Protein 9CC5 (pdb70)

Structure (mmCIF, N/CA/C/O backbone):
data_9CC5
#
_entry.id   9CC5
#
_cell.length_a   33.336
_cell.length_b   34.519
_cell.length_c   127.684
_cell.angle_alpha   90.000
_cell.angle_beta   90.000
_cell.angle_gamma   90.000
#
_symmetry.space_group_name_H-M   'P 21 21 21'
#
loop_
_entity.id
_entity.type
_entity.pdbx_description
1 polymer 'Amylin-NHO-22 Binder'
2 polymer 'Islet amyloid polypeptide'
3 water water
#
loop_
_atom_site.group_PDB
_atom_site.id
_atom_site.type_symbol
_atom_site.label_atom_id
_atom_site.label_alt_id
_atom_site.label_comp_id
_atom_site.label_asym_id
_atom_site.label_entity_id
_atom_site.label_seq_id
_atom_site.pdbx_PDB_ins_code
_atom_site.Cartn_x
_atom_site.Cartn_y
_atom_site.Cartn_z
_atom_site.occupancy
_atom_site.B_iso_or_equiv
_atom_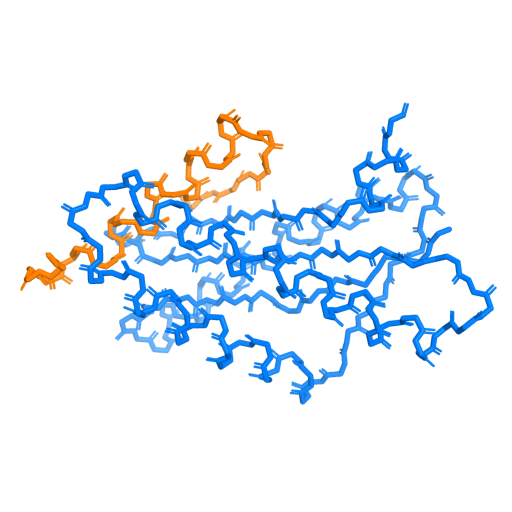site.auth_seq_id
_atom_site.auth_comp_id
_atom_site.auth_asym_id
_atom_site.auth_atom_id
_atom_site.pdbx_PDB_model_num
ATOM 1 N N . LEU A 1 2 ? 14.45856 9.97682 35.89256 1.000 41.34948 2 LEU A N 1
ATOM 2 C CA . LEU A 1 2 ? 14.40854 9.22254 34.64667 1.000 34.96516 2 LEU A CA 1
ATOM 3 C C . LEU A 1 2 ? 14.78076 10.09892 33.46973 1.000 34.01626 2 LEU A C 1
ATOM 4 O O . LEU A 1 2 ? 14.21731 11.17786 33.27963 1.000 41.36852 2 LEU A O 1
ATOM 9 N N . ILE A 1 3 ? 15.73033 9.62999 32.67259 1.000 32.18337 3 ILE A N 1
ATOM 10 C CA . ILE A 1 3 ? 16.09852 10.29622 31.42838 1.000 34.59522 3 ILE A CA 1
ATOM 11 C C . ILE A 1 3 ? 15.27969 9.68145 30.29682 1.000 33.61292 3 ILE A C 1
ATOM 12 O O . ILE A 1 3 ? 15.29419 8.46225 30.09835 1.000 26.95373 3 ILE A O 1
ATOM 17 N N . VAL A 1 4 ? 14.55667 10.51221 29.55446 1.000 20.58761 4 VAL A N 1
ATOM 18 C CA . VAL A 1 4 ? 13.81436 10.04588 28.38518 1.000 24.28257 4 VAL A CA 1
ATOM 19 C C . VAL A 1 4 ? 14.49585 10.58428 27.13970 1.000 26.12797 4 VAL A C 1
ATOM 20 O O . VAL A 1 4 ? 14.58307 11.80621 26.94849 1.000 22.30377 4 VAL A O 1
ATOM 24 N N . ALA A 1 5 ? 14.97245 9.67627 26.29062 1.000 20.13196 5 ALA A N 1
ATOM 25 C CA . ALA A 1 5 ? 15.56169 10.04953 25.00906 1.000 23.76542 5 ALA A CA 1
ATOM 26 C C . ALA A 1 5 ? 14.46754 10.09066 23.94921 1.000 21.34563 5 ALA A C 1
ATOM 27 O O . ALA A 1 5 ? 13.80362 9.07797 23.68936 1.000 19.67447 5 ALA A O 1
ATOM 29 N N . VAL A 1 6 ? 14.27513 11.24840 23.32958 1.000 19.71801 6 VAL A N 1
ATOM 30 C CA . VAL A 1 6 ? 13.26102 11.39447 22.29008 1.000 25.47374 6 VAL A CA 1
ATOM 31 C C . VAL A 1 6 ? 13.95316 11.47142 20.93552 1.000 26.40361 6 VAL A C 1
ATOM 32 O O . VAL A 1 6 ? 14.76842 12.36847 20.67808 1.000 30.21082 6 VAL A O 1
ATOM 36 N N . ALA A 1 7 ? 13.63769 10.50910 20.07823 1.000 20.88998 7 ALA A N 1
ATOM 37 C CA . ALA A 1 7 ? 14.19472 10.45813 18.74378 1.000 22.92481 7 ALA A CA 1
ATOM 38 C C . ALA A 1 7 ? 13.58170 11.54332 17.87453 1.000 21.46746 7 ALA A C 1
ATOM 39 O O . ALA A 1 7 ? 12.45299 11.99090 18.09931 1.000 23.22792 7 ALA A O 1
ATOM 41 N N . SER A 1 8 ? 14.34931 11.98059 16.88718 1.000 21.58169 8 SER A N 1
ATOM 42 C CA . SER A 1 8 ? 13.78453 12.82422 15.85059 1.000 21.64749 8 SER A CA 1
ATOM 43 C C . SER A 1 8 ? 12.68183 12.05434 15.13075 1.000 23.07448 8 SER A C 1
ATOM 44 O O . SER A 1 8 ? 12.76368 10.82529 14.98245 1.000 20.62477 8 SER A O 1
ATOM 47 N N . PRO A 1 9 ? 11.62586 12.74287 14.70559 1.000 20.44005 9 PRO A N 1
ATOM 48 C CA . PRO A 1 9 ? 10.51117 12.04740 14.05154 1.000 24.65126 9 PRO A CA 1
ATOM 49 C C . PRO A 1 9 ? 10.95958 11.34532 12.77785 1.000 24.93648 9 PRO A C 1
ATOM 50 O O . PRO A 1 9 ? 11.83138 11.82447 12.05092 1.000 18.80747 9 PRO A O 1
ATOM 54 N N . VAL A 1 10 ? 10.36764 10.18548 12.52854 1.000 20.40235 10 VAL A N 1
ATOM 55 C CA . VAL A 1 10 ? 10.56943 9.44408 11.29243 1.000 23.56431 10 VAL A CA 1
ATOM 56 C C . VAL A 1 10 ? 9.36088 9.72772 10.40836 1.000 18.94430 10 VAL A C 1
ATOM 57 O O . VAL A 1 10 ? 8.24035 9.30705 10.72045 1.000 20.92863 10 VAL A O 1
ATOM 61 N N . VAL A 1 11 ? 9.57724 10.49309 9.34261 1.000 18.78173 11 VAL A N 1
ATOM 62 C CA . VAL A 1 11 ? 8.53992 10.82403 8.36868 1.000 21.67416 11 VAL A CA 1
ATOM 63 C C . VAL A 1 11 ? 8.63847 9.83944 7.21315 1.000 28.56928 11 VAL A C 1
ATOM 64 O O . VAL A 1 11 ? 9.70603 9.69057 6.60786 1.000 25.28328 11 VAL A O 1
ATOM 68 N N . VAL A 1 12 ? 7.52272 9.18921 6.88585 1.000 20.43096 12 VAL A N 1
ATOM 69 C CA . VAL A 1 12 ? 7.49390 8.09250 5.92020 1.000 24.05003 12 VAL A CA 1
ATOM 70 C C . VAL A 1 12 ? 6.65330 8.49106 4.71237 1.000 37.25724 12 VAL A C 1
ATOM 71 O O . VAL A 1 12 ? 5.53656 9.00227 4.86409 1.000 34.88601 12 VAL A O 1
ATOM 75 N N . ALA A 1 13 ? 7.20470 8.26945 3.51380 1.000 45.73735 13 ALA A N 1
ATOM 76 C CA . ALA A 1 13 ? 6.45174 8.25314 2.25678 1.000 51.28398 13 ALA A CA 1
ATOM 77 C C . ALA A 1 13 ? 6.00092 9.64118 1.80410 1.000 59.79178 13 ALA A C 1
ATOM 78 O O . ALA A 1 13 ? 4.96409 9.77876 1.14831 1.000 56.18700 13 ALA A O 1
ATOM 80 N N . ALA A 1 14 ? 6.77192 10.67700 2.12120 1.000 36.34702 14 ALA A N 1
ATOM 81 C CA . ALA A 1 14 ? 6.44461 12.01342 1.64240 1.000 47.82383 14 ALA A CA 1
ATOM 82 C C . ALA A 1 14 ? 6.67229 12.12041 0.13452 1.000 50.00950 14 ALA A C 1
ATOM 83 O O . ALA A 1 14 ? 7.67474 11.63328 -0.39723 1.000 48.63747 14 ALA A O 1
ATOM 85 N N . HIS A 1 15 ? 5.72716 12.76771 -0.55751 1.000 51.89665 15 HIS A N 1
ATOM 86 C CA . HIS A 1 15 ? 5.78280 12.87210 -2.01215 1.000 52.48726 15 HIS A CA 1
ATOM 87 C C . HIS A 1 15 ? 6.69290 13.98816 -2.49358 1.000 52.57020 15 HIS A C 1
ATOM 88 O O . HIS A 1 15 ? 7.07585 13.99047 -3.66892 1.000 47.24341 15 HIS A O 1
ATOM 95 N N . SER A 1 16 ? 7.03423 14.93695 -1.63034 1.000 43.35442 16 SER A N 1
ATOM 96 C CA . SER A 1 16 ? 7.86300 16.06380 -2.02436 1.000 39.30994 16 SER A CA 1
ATOM 97 C C . SER A 1 16 ? 8.62294 16.55128 -0.80092 1.000 41.96478 16 SER A C 1
ATOM 98 O O . SER A 1 16 ? 8.20386 16.30118 0.33477 1.000 37.09407 16 SER A O 1
ATOM 101 N N . PRO A 1 17 ? 9.74943 17.24167 -1.00129 1.000 40.71185 17 PRO A N 1
ATOM 102 C CA . PRO A 1 17 ? 10.45999 17.81323 0.15418 1.000 35.21369 17 PRO A CA 1
ATOM 103 C C . PRO A 1 17 ? 9.61673 18.79056 0.94572 1.000 35.59758 17 PRO A C 1
ATOM 104 O O . PRO A 1 17 ? 9.80732 18.91967 2.16262 1.000 33.88256 17 PRO A O 1
ATOM 108 N N . GLU A 1 18 ? 8.69458 19.49470 0.28801 1.000 38.46742 18 GLU A N 1
ATOM 109 C CA . GLU A 1 18 ? 7.82537 20.41645 1.01073 1.000 42.74149 18 GLU A CA 1
ATOM 110 C C . GLU A 1 18 ? 6.84900 19.65747 1.89794 1.000 36.72481 18 GLU A C 1
ATOM 111 O O . GLU A 1 18 ? 6.59393 20.06396 3.03821 1.000 34.51624 18 GLU A O 1
ATOM 117 N N . ASP A 1 19 ? 6.30679 18.54365 1.39540 1.000 29.59477 19 ASP A N 1
ATOM 118 C CA . ASP A 1 19 ? 5.44939 17.69489 2.21470 1.000 27.42172 19 ASP A CA 1
ATOM 119 C C . ASP A 1 19 ? 6.21512 17.05636 3.36139 1.000 34.76129 19 ASP A C 1
ATOM 120 O O . ASP A 1 19 ? 5.65373 16.87281 4.44675 1.000 31.20571 19 ASP A O 1
ATOM 125 N N . GLU A 1 20 ? 7.48082 16.69087 3.14097 1.000 27.90275 20 GLU A N 1
ATOM 126 C CA . GLU A 1 20 ? 8.26699 16.11155 4.22250 1.000 31.64989 20 GLU A CA 1
ATOM 127 C C . GLU A 1 20 ? 8.56079 17.14528 5.30191 1.000 31.08005 20 GLU A C 1
ATOM 128 O O . GLU A 1 20 ? 8.49992 16.83393 6.49406 1.000 22.22928 20 GLU A O 1
ATOM 134 N N . GLU A 1 21 ? 8.86900 18.38401 4.91057 1.000 30.56315 21 GLU A N 1
ATOM 135 C CA . GLU A 1 21 ? 9.09581 19.41919 5.91538 1.000 29.20672 21 GLU A CA 1
ATOM 136 C C . GLU A 1 21 ? 7.81864 19.71929 6.68807 1.000 31.99198 21 GLU A C 1
ATOM 137 O O . GLU A 1 21 ? 7.85587 19.91351 7.90811 1.000 27.53342 21 GLU A O 1
ATOM 143 N N . ARG A 1 22 ? 6.68347 19.77301 5.98705 1.000 23.92578 22 ARG A N 1
ATOM 144 C CA . ARG A 1 22 ? 5.39100 19.94513 6.64423 1.000 30.07070 22 ARG A CA 1
ATOM 145 C C . ARG A 1 22 ? 5.11248 18.81311 7.62703 1.000 29.24090 22 ARG A C 1
ATOM 146 O O . ARG A 1 22 ? 4.58691 19.03962 8.72840 1.000 23.73300 22 ARG A O 1
ATOM 154 N N . ALA A 1 23 ? 5.46538 17.58472 7.25170 1.000 19.56611 23 ALA A N 1
ATOM 155 C CA . ALA A 1 23 ? 5.26712 16.46497 8.16130 1.000 21.77145 23 ALA A CA 1
ATOM 156 C C . ALA A 1 23 ? 6.23906 16.53203 9.32745 1.000 24.84074 23 ALA A C 1
ATOM 157 O O . ALA A 1 23 ? 5.87631 16.20701 10.46281 1.000 18.86057 23 ALA A O 1
ATOM 159 N N . GLU A 1 24 ? 7.47850 16.95377 9.06687 1.000 25.32757 24 GLU A N 1
ATOM 160 C CA . GLU A 1 24 ? 8.45387 17.08686 10.14447 1.000 24.92547 24 GLU A CA 1
ATOM 161 C C . GLU A 1 24 ? 8.00462 18.11957 11.17199 1.000 28.52423 24 GLU A C 1
ATOM 162 O O . GLU A 1 24 ? 8.14540 17.90543 12.38271 1.000 23.20962 24 GLU A O 1
ATOM 168 N N . LYS A 1 25 ? 7.45920 19.24880 10.70930 1.000 20.77913 25 LYS A N 1
ATOM 169 C CA . LYS A 1 25 ? 7.01953 20.28315 11.64108 1.000 24.10857 25 LYS A CA 1
ATOM 170 C C . LYS A 1 25 ? 5.84283 19.80485 12.48094 1.000 23.76698 25 LYS A C 1
ATOM 171 O O . LYS A 1 25 ? 5.80823 20.02163 13.69558 1.000 24.96940 25 LYS A O 1
ATOM 177 N N . GLU A 1 26 ? 4.86619 19.15016 11.85474 1.000 24.12336 26 GLU A N 1
ATOM 178 C CA . GLU A 1 26 ? 3.73544 18.65213 12.62460 1.000 26.18901 26 GLU A CA 1
ATOM 179 C C . GLU A 1 26 ? 4.19405 17.61461 13.64211 1.000 22.21447 26 GLU A C 1
ATOM 180 O O . GLU A 1 26 ? 3.74806 17.62485 14.79348 1.000 22.70487 26 GLU A O 1
ATOM 186 N N . ALA A 1 27 ? 5.12270 16.73508 13.24658 1.000 19.87341 27 ALA A N 1
ATOM 187 C CA . ALA A 1 27 ? 5.59823 15.70614 14.16436 1.000 19.05178 27 ALA A CA 1
ATOM 188 C C . ALA A 1 27 ? 6.45595 16.30290 15.27600 1.000 16.93916 27 ALA A C 1
ATOM 189 O O . ALA A 1 27 ? 6.41155 15.83568 16.42158 1.000 20.65711 27 ALA A O 1
ATOM 191 N N . GLU A 1 28 ? 7.23055 17.34175 14.96486 1.000 18.67339 28 GLU A N 1
ATOM 192 C CA . GLU A 1 28 ? 8.03901 17.99195 15.99415 1.000 24.02327 28 GLU A CA 1
ATOM 193 C C . GLU A 1 28 ? 7.16539 18.69872 17.02231 1.000 22.54900 28 GLU A C 1
ATOM 194 O O . GLU A 1 28 ? 7.47161 18.68611 18.22098 1.000 18.98829 28 GLU A O 1
ATOM 200 N N . ARG A 1 29 ? 6.07038 19.31441 16.57148 1.000 18.55867 29 ARG A N 1
ATOM 201 C CA . ARG A 1 29 ? 5.12618 19.93272 17.49723 1.000 21.19910 29 ARG A CA 1
ATOM 202 C C . ARG A 1 29 ? 4.50367 18.90102 18.42824 1.000 20.71552 29 ARG A C 1
ATOM 203 O O . ARG A 1 29 ? 4.34224 19.15289 19.62474 1.000 23.42652 29 ARG A O 1
ATOM 211 N N . LEU A 1 30 ? 4.13879 17.73379 17.89019 1.000 21.97265 30 LEU A N 1
ATOM 212 C CA . LEU A 1 30 ? 3.62066 16.65594 18.72707 1.000 25.18346 30 LEU A CA 1
ATOM 213 C C . LEU A 1 30 ? 4.66064 16.20185 19.74320 1.000 19.69547 30 LEU A C 1
ATOM 214 O O . LEU A 1 30 ? 4.35964 16.04052 20.93187 1.000 21.50542 30 LEU A O 1
ATOM 219 N N . ARG A 1 31 ? 5.89606 15.99016 19.28282 1.000 24.19454 31 ARG A N 1
ATOM 220 C CA . ARG A 1 31 ? 6.96966 15.57326 20.17631 1.000 19.49207 31 ARG A CA 1
ATOM 221 C C . ARG A 1 31 ? 7.25015 16.63212 21.22752 1.000 21.90306 31 ARG A C 1
ATOM 222 O O . ARG A 1 31 ? 7.49488 16.30784 22.39567 1.000 25.54194 31 ARG A O 1
ATOM 230 N N . ARG A 1 32 ? 7.21537 17.90396 20.83141 1.000 21.87761 32 ARG A N 1
ATOM 231 C CA . ARG A 1 32 ? 7.41384 18.98283 21.79155 1.000 24.60693 32 ARG A CA 1
ATOM 232 C C . ARG A 1 32 ? 6.33306 18.96978 22.86909 1.000 29.38667 32 ARG A C 1
ATOM 233 O O . ARG A 1 32 ? 6.63131 19.10327 24.06269 1.000 27.30554 32 ARG A O 1
ATOM 241 N N . ARG A 1 33 ? 5.06607 18.81730 22.47017 1.000 23.22028 33 ARG A N 1
ATOM 242 C CA . ARG A 1 33 ? 3.99303 18.78834 23.46169 1.000 18.94444 33 ARG A CA 1
ATOM 243 C C . ARG A 1 33 ? 4.13967 17.58400 24.38395 1.000 21.60228 33 ARG A C 1
ATOM 244 O O . ARG A 1 33 ? 3.91457 17.68384 25.59437 1.000 26.10151 33 ARG A O 1
ATOM 252 N N . PHE A 1 34 ? 4.51535 16.43110 23.83270 1.000 18.57164 34 PHE A N 1
ATOM 253 C CA . PHE A 1 34 ? 4.69636 15.26829 24.68629 1.000 19.23021 34 PHE A CA 1
ATOM 254 C C . PHE A 1 34 ? 5.86633 15.47226 25.64121 1.000 23.82725 34 PHE A C 1
ATOM 255 O O . PHE A 1 34 ? 5.77899 15.12029 26.82476 1.000 18.30785 34 PHE A O 1
ATOM 263 N N . ALA A 1 35 ? 6.95887 16.06003 25.15319 1.000 23.46674 35 ALA A N 1
ATOM 264 C CA . ALA A 1 35 ? 8.12670 16.26993 26.00436 1.000 25.10703 35 ALA A CA 1
ATOM 265 C C . ALA A 1 35 ? 7.80710 17.22351 27.14642 1.000 23.22280 35 ALA A C 1
ATOM 266 O O . ALA A 1 35 ? 8.21745 17.00043 28.29256 1.000 22.76622 35 ALA A O 1
ATOM 268 N N . GLU A 1 36 ? 7.06510 18.28941 26.85784 1.000 19.42061 36 GLU A N 1
ATOM 269 C CA . GLU A 1 36 ? 6.65983 19.20106 27.92425 1.000 20.77154 36 GLU A CA 1
ATOM 270 C C . GLU A 1 36 ? 5.81651 18.47892 28.96662 1.000 29.63023 36 GLU A C 1
ATOM 271 O O . GLU A 1 36 ? 5.93715 18.73829 30.17170 1.000 24.07035 36 GLU A O 1
ATOM 277 N N . GLU A 1 37 ? 4.97008 17.55002 28.52520 1.000 24.31963 37 GLU A N 1
ATOM 278 C CA . GLU A 1 37 ? 4.18465 16.77917 29.47774 1.000 28.83702 37 GLU A CA 1
ATOM 279 C C . GLU A 1 37 ? 5.07947 15.89607 30.34514 1.000 30.31961 37 GLU A C 1
ATOM 280 O O . GLU A 1 37 ? 4.84660 15.76436 31.55251 1.000 25.95065 37 GLU A O 1
ATOM 286 N N . LEU A 1 38 ? 6.10961 15.28633 29.74841 1.000 24.23767 38 LEU A N 1
ATOM 287 C CA . LEU A 1 38 ? 7.06670 14.49860 30.52454 1.000 25.75345 38 LEU A CA 1
ATOM 288 C C . LEU A 1 38 ? 7.76469 15.35472 31.57684 1.000 27.43787 38 LEU A C 1
ATOM 289 O O . LEU A 1 38 ? 7.92484 14.93961 32.73218 1.000 28.52626 38 LEU A O 1
ATOM 294 N N . ARG A 1 39 ? 8.20495 16.55079 31.18914 1.000 20.31902 39 ARG A N 1
ATOM 295 C CA . ARG A 1 39 ? 8.90052 17.41697 32.13915 1.000 28.28832 39 ARG A CA 1
ATOM 296 C C . ARG A 1 39 ? 7.98890 17.86138 33.28027 1.000 28.05610 39 ARG A C 1
ATOM 297 O O . ARG A 1 39 ? 8.45516 18.03353 34.41645 1.000 25.81077 39 ARG A O 1
ATOM 305 N N . LYS A 1 40 ? 6.68958 18.04241 33.01244 1.000 22.20410 40 LYS A N 1
ATOM 306 C CA . LYS A 1 40 ? 5.74779 18.27889 34.10723 1.000 28.99560 40 LYS A CA 1
ATOM 307 C C . LYS A 1 40 ? 5.74941 17.13719 35.10963 1.000 34.97598 40 LYS A C 1
ATOM 308 O O . LYS A 1 40 ? 5.51068 17.35723 36.30328 1.000 40.98634 40 LYS A O 1
ATOM 314 N N . LYS A 1 41 ? 5.99216 15.91295 34.64615 1.000 30.43001 41 LYS A N 1
ATOM 315 C CA . LYS A 1 41 ? 6.12999 14.77818 35.54566 1.000 37.56178 41 LYS A CA 1
ATOM 316 C C . LYS A 1 41 ? 7.50223 14.72167 36.20071 1.000 38.61718 41 LYS A C 1
ATOM 317 O O . LYS A 1 41 ? 7.74661 13.82072 37.01198 1.000 35.81108 41 LYS A O 1
ATOM 323 N N . GLY A 1 42 ? 8.39845 15.65236 35.86513 1.000 29.65575 42 GLY A N 1
ATOM 324 C CA . GLY A 1 42 ? 9.72489 15.69481 36.44441 1.000 33.32841 42 GLY A CA 1
ATOM 325 C C . GLY A 1 42 ? 10.80212 14.96599 35.66808 1.000 38.53986 42 GLY A C 1
ATOM 326 O O . GLY A 1 42 ? 11.96123 14.97269 36.10183 1.000 29.14110 42 GLY A O 1
ATOM 327 N N . PHE A 1 43 ? 10.46889 14.34855 34.53397 1.000 29.47918 43 PHE A N 1
ATOM 328 C CA . PHE A 1 43 ? 11.44214 13.56409 33.78756 1.000 26.75339 43 PHE A CA 1
ATOM 329 C C . PHE A 1 43 ? 12.35676 14.46491 32.97322 1.000 30.38891 43 PHE A C 1
ATOM 330 O O . PHE A 1 43 ? 11.91543 15.44641 32.36919 1.000 27.14475 43 PHE A O 1
ATOM 338 N N . GLU A 1 44 ? 13.63560 14.11573 32.94321 1.000 29.88749 44 GLU A N 1
ATOM 339 C CA . GLU A 1 44 ? 14.55963 14.78679 32.04783 1.000 26.34141 44 GLU A CA 1
ATOM 340 C C . GLU A 1 44 ? 14.39477 14.24158 30.63698 1.000 33.51833 44 GLU A C 1
ATOM 341 O O . GLU A 1 44 ? 14.24163 13.03287 30.43055 1.000 34.41136 44 GLU A O 1
ATOM 347 N N . VAL A 1 45 ? 14.40500 15.14083 29.66164 1.000 22.82354 45 VAL A N 1
ATOM 348 C CA . VAL A 1 45 ? 14.20488 14.78281 28.26427 1.000 28.56214 45 VAL A CA 1
ATOM 349 C C . VAL A 1 45 ? 15.47778 15.13704 27.50794 1.000 35.62320 45 VAL A C 1
ATOM 350 O O . VAL A 1 45 ? 15.94531 16.28018 27.57338 1.000 36.06042 45 VAL A O 1
ATOM 354 N N . VAL A 1 46 ? 16.04942 14.15520 26.81010 1.000 22.14477 46 VAL A N 1
ATOM 355 C CA . VAL A 1 46 ? 17.27315 14.35262 26.04503 1.000 28.42201 46 VAL A CA 1
ATOM 356 C C . VAL A 1 46 ? 17.03305 13.93066 24.60243 1.000 27.30129 46 VAL A C 1
ATOM 357 O O . VAL A 1 46 ? 16.07985 13.21536 24.28322 1.000 24.15734 46 VAL A O 1
ATOM 361 N N . GLU A 1 47 ? 17.94259 14.35393 23.73282 1.000 28.82070 47 GLU A N 1
ATOM 362 C CA . GLU A 1 47 ? 17.88906 14.03462 22.31361 1.000 36.18646 47 GLU A CA 1
ATOM 363 C C . GLU A 1 47 ? 19.06251 13.14684 21.90936 1.000 32.19297 47 GLU A C 1
ATOM 364 O O . GLU A 1 47 ? 20.08210 13.06704 22.59965 1.000 33.89762 47 GLU A O 1
ATOM 370 N N . LEU A 1 48 ? 18.89973 12.47131 20.77397 1.000 31.22606 48 LEU A N 1
ATOM 371 C CA . LEU A 1 48 ? 19.9541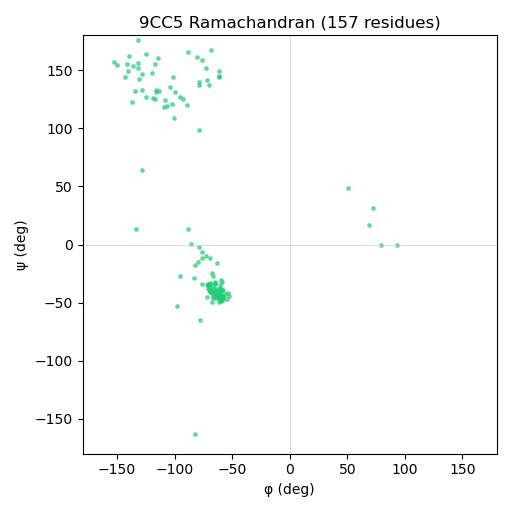4 11.67294 20.16318 1.000 33.28049 48 LEU A CA 1
ATOM 372 C C . LEU A 1 48 ? 20.78959 12.54242 19.22618 1.000 33.87590 48 LEU A C 1
ATOM 373 O O . LEU A 1 48 ? 20.39222 13.64526 18.84965 1.000 34.34552 48 LEU A O 1
ATOM 378 N N . ASP A 1 49 ? 21.95309 12.03330 18.82306 1.000 30.99840 49 ASP A N 1
ATOM 379 C CA . ASP A 1 49 ? 22.69690 12.77368 17.81490 1.000 34.27429 49 ASP A CA 1
ATOM 380 C C . ASP A 1 49 ? 22.13292 12.48218 16.42447 1.000 33.60131 49 ASP A C 1
ATOM 381 O O . ASP A 1 49 ? 21.40813 11.50573 16.21192 1.000 37.34557 49 ASP A O 1
ATOM 386 N N . GLU A 1 50 ? 22.45596 13.37337 15.47924 1.000 32.82394 50 GLU A N 1
ATOM 387 C CA . GLU A 1 50 ? 21.84712 13.33320 14.15130 1.000 41.28781 50 GLU A CA 1
ATOM 388 C C . GLU A 1 50 ? 22.14244 12.02695 13.42181 1.000 42.84203 50 GLU A C 1
ATOM 389 O O . GLU A 1 50 ? 21.29625 11.53846 12.66273 1.000 25.89274 50 GLU A O 1
ATOM 395 N N . GLU A 1 51 ? 23.33203 11.45385 13.62722 1.000 40.51433 51 GLU A N 1
ATOM 396 C CA . GLU A 1 51 ? 23.67609 10.20257 12.95787 1.000 37.12073 51 GLU A CA 1
ATOM 397 C C . GLU A 1 51 ? 22.80728 9.05443 13.45373 1.000 44.77089 51 GLU A C 1
ATOM 398 O O . GLU A 1 51 ? 22.29745 8.26411 12.65068 1.000 38.95257 51 GLU A O 1
ATOM 404 N N . THR A 1 52 ? 22.64219 8.93716 14.77816 1.000 33.92953 52 THR A N 1
ATOM 405 C CA . THR A 1 52 ? 21.76531 7.91128 15.33149 1.000 38.00982 52 THR A CA 1
ATOM 406 C C . THR A 1 52 ? 20.33111 8.11019 14.86169 1.000 39.21457 52 THR A C 1
ATOM 407 O O . THR A 1 52 ? 19.64624 7.14518 14.49909 1.000 29.82776 52 THR A O 1
ATOM 411 N N . ASP A 1 53 ? 19.85904 9.35853 14.86736 1.000 31.28890 53 ASP A N 1
ATOM 412 C CA . ASP A 1 53 ? 18.51678 9.64696 14.37581 1.000 29.64717 53 ASP A CA 1
ATOM 413 C C . ASP A 1 53 ? 18.34802 9.20231 12.92742 1.000 30.45883 53 ASP A C 1
ATOM 414 O O . ASP A 1 53 ? 17.29385 8.67874 12.55081 1.000 25.44769 53 ASP A O 1
ATOM 419 N N . GLU A 1 54 ? 19.37602 9.40284 12.09777 1.000 22.77113 54 GLU A N 1
ATOM 420 C CA . GLU A 1 54 ? 19.23736 9.07162 10.68243 1.000 22.97492 54 GLU A CA 1
ATOM 421 C C . GLU A 1 54 ? 19.33099 7.56820 10.47207 1.000 24.83061 54 GLU A C 1
ATOM 422 O O . GLU A 1 54 ? 18.65894 7.01459 9.59248 1.000 27.64013 54 GLU A O 1
ATOM 428 N N . GLU A 1 55 ? 20.14345 6.88968 11.28392 1.000 22.11983 55 GLU A N 1
AT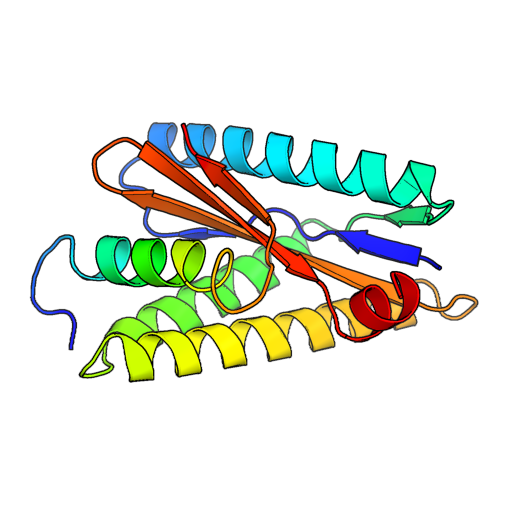OM 429 C CA . GLU A 1 55 ? 20.15543 5.43232 11.25228 1.000 24.72772 55 GLU A CA 1
ATOM 430 C C . GLU A 1 55 ? 18.80941 4.86511 11.68476 1.000 28.48748 55 GLU A C 1
ATOM 431 O O . GLU A 1 55 ? 18.31043 3.90558 11.08576 1.000 25.68261 55 GLU A O 1
ATOM 437 N N . LEU A 1 56 ? 18.20883 5.43457 12.73299 1.000 24.65066 56 LEU A N 1
ATOM 438 C CA . LEU A 1 56 ? 16.86401 5.01404 13.11078 1.000 26.64649 56 LEU A CA 1
ATOM 439 C C . LEU A 1 56 ? 15.88034 5.24863 11.97186 1.000 21.55478 56 LEU A C 1
ATOM 440 O O . LEU A 1 56 ? 15.05613 4.38020 11.66021 1.000 23.91400 56 LEU A O 1
ATOM 445 N N . ARG A 1 57 ? 15.94983 6.42425 11.33856 1.000 21.69129 57 ARG A N 1
ATOM 446 C CA . ARG A 1 57 ? 15.05402 6.71839 10.22070 1.000 27.40693 57 ARG A CA 1
ATOM 447 C C . ARG A 1 57 ? 15.22905 5.71238 9.08715 1.000 27.62962 57 ARG A C 1
ATOM 448 O O . ARG A 1 57 ? 14.24552 5.18516 8.55803 1.000 24.03873 57 ARG A O 1
ATOM 456 N N . ARG A 1 58 ? 16.47909 5.45275 8.68366 1.000 26.07536 58 ARG A N 1
ATOM 457 C CA . ARG A 1 58 ? 16.72668 4.51343 7.59008 1.000 24.43713 58 ARG A CA 1
ATOM 458 C C . ARG A 1 58 ? 16.17440 3.12754 7.91011 1.000 23.93978 58 ARG A C 1
ATOM 459 O O . ARG A 1 58 ? 15.55034 2.48545 7.05414 1.000 27.98023 58 ARG A O 1
ATOM 467 N N . TRP A 1 59 ? 16.38995 2.65423 9.13672 1.000 25.02756 59 TRP A N 1
ATOM 468 C CA . TRP A 1 59 ? 16.00153 1.29324 9.49148 1.000 24.98701 59 TRP A CA 1
ATOM 469 C C . TRP A 1 59 ? 14.48794 1.16269 9.59909 1.000 26.91700 59 TRP A C 1
ATOM 470 O O . TRP A 1 59 ? 13.89556 0.20029 9.08989 1.000 21.60212 59 TRP A O 1
ATOM 481 N N . LEU A 1 60 ? 13.84268 2.12495 10.25987 1.000 22.66351 60 LEU A N 1
ATOM 482 C CA . LEU A 1 60 ? 12.40227 2.03025 10.47647 1.000 22.02192 60 LEU A CA 1
ATOM 483 C C . LEU A 1 60 ? 11.63356 2.25110 9.18001 1.000 25.78549 60 LEU A C 1
ATOM 484 O O . LEU A 1 60 ? 10.59808 1.61137 8.94843 1.000 22.20160 60 LEU A O 1
ATOM 489 N N . THR A 1 61 ? 12.13478 3.13154 8.30695 1.000 18.87215 61 THR A N 1
ATOM 490 C CA . THR A 1 61 ? 11.48926 3.30517 7.00955 1.000 21.86063 61 THR A CA 1
ATOM 491 C C . THR A 1 61 ? 11.60190 2.03733 6.17460 1.000 26.37656 61 THR A C 1
ATOM 492 O O . THR A 1 61 ? 10.63761 1.63029 5.52031 1.000 22.53362 61 THR A O 1
ATOM 496 N N . LYS A 1 62 ? 12.76487 1.38328 6.21142 1.000 23.12567 62 LYS A N 1
ATOM 497 C CA . LYS A 1 62 ? 12.92075 0.10856 5.51583 1.000 28.13862 62 LYS A CA 1
ATOM 498 C C . LYS A 1 62 ? 12.00998 -0.96388 6.10974 1.000 21.02461 62 LYS A C 1
ATOM 499 O O . LYS A 1 62 ? 11.40159 -1.75271 5.37532 1.000 26.49467 62 LYS A O 1
ATOM 505 N N . ALA A 1 63 ? 11.91150 -1.01655 7.44095 1.000 27.95043 63 ALA A N 1
ATOM 506 C CA . ALA A 1 63 ? 11.03876 -1.99567 8.07744 1.000 25.71626 63 ALA A CA 1
ATOM 507 C C . ALA A 1 63 ? 9.58445 -1.76654 7.68818 1.000 24.38470 63 ALA A C 1
ATOM 508 O O . ALA A 1 63 ? 8.84136 -2.71960 7.43134 1.000 24.48056 63 ALA A O 1
ATOM 510 N N . ILE A 1 64 ? 9.16463 -0.50457 7.62641 1.000 23.24599 64 ILE A N 1
ATOM 511 C CA . ILE A 1 64 ? 7.78638 -0.20327 7.25746 1.000 26.33683 64 ILE A CA 1
ATOM 512 C C . ILE A 1 64 ? 7.53968 -0.53424 5.79392 1.000 22.99546 64 ILE A C 1
ATOM 513 O O . ILE A 1 64 ? 6.48878 -1.08456 5.43709 1.000 24.40860 64 ILE A O 1
ATOM 518 N N . ARG A 1 65 ? 8.50479 -0.21797 4.92332 1.000 22.44996 65 ARG A N 1
ATOM 519 C CA . ARG A 1 65 ? 8.38074 -0.58384 3.51646 1.000 27.49379 65 ARG A CA 1
ATOM 520 C C . ARG A 1 65 ? 8.22059 -2.08796 3.36448 1.000 29.72222 65 ARG A C 1
ATOM 521 O O . ARG A 1 65 ? 7.35853 -2.55792 2.60957 1.000 28.00986 65 ARG A O 1
ATOM 529 N N . GLU A 1 66 ? 9.04332 -2.86230 4.08503 1.000 22.89261 66 GLU A N 1
ATOM 530 C CA . GLU A 1 66 ? 8.92810 -4.31907 4.03737 1.000 27.78749 66 GLU A CA 1
ATOM 531 C C . GLU A 1 66 ? 7.55203 -4.77881 4.49484 1.000 29.15483 66 GLU A C 1
ATOM 532 O O . GLU A 1 66 ? 6.99107 -5.73224 3.94033 1.000 30.03691 66 GLU A O 1
ATOM 538 N N . ALA A 1 67 ? 6.99280 -4.11164 5.50878 1.000 26.19931 67 ALA A N 1
ATOM 539 C CA . ALA A 1 67 ? 5.72076 -4.54020 6.07835 1.000 29.45289 67 ALA A CA 1
ATOM 540 C C . ALA A 1 67 ? 4.56420 -4.35964 5.10189 1.000 24.41881 67 ALA A C 1
ATOM 541 O O . ALA A 1 67 ? 3.54940 -5.05829 5.21032 1.000 24.49098 67 ALA A O 1
ATOM 543 N N . THR A 1 68 ? 4.69117 -3.44004 4.14157 1.000 28.91587 68 THR A N 1
ATOM 544 C CA . THR A 1 68 ? 3.61447 -3.24082 3.17816 1.000 30.85465 68 THR A CA 1
ATOM 545 C C . THR A 1 68 ? 3.35961 -4.47895 2.32839 1.000 34.71095 68 THR A C 1
ATOM 546 O O . THR A 1 68 ? 2.30852 -4.56884 1.68531 1.000 36.37234 68 THR A O 1
ATOM 550 N N . GLN A 1 69 ? 4.29585 -5.42966 2.30712 1.000 30.47188 69 GLN A N 1
ATOM 551 C CA . GLN A 1 69 ? 4.08263 -6.69910 1.62398 1.000 42.96768 69 GLN A CA 1
ATOM 552 C C . GLN A 1 69 ? 3.11750 -7.62024 2.36235 1.000 35.77712 69 GLN A C 1
ATOM 553 O O . GLN A 1 69 ? 2.71370 -8.63664 1.79185 1.000 46.01467 69 GLN A O 1
ATOM 559 N N . ALA A 1 70 ? 2.73474 -7.29583 3.59893 1.000 33.16355 70 ALA A N 1
ATOM 560 C CA . ALA A 1 70 ? 1.78445 -8.12365 4.33081 1.000 31.05862 70 ALA A CA 1
ATOM 561 C C . ALA A 1 70 ? 0.44181 -8.17559 3.59754 1.000 37.21858 70 ALA A C 1
ATOM 562 O O . ALA A 1 70 ? 0.05725 -7.22009 2.91670 1.000 32.75438 70 ALA A O 1
ATOM 564 N N . PRO A 1 71 ? -0.29562 -9.28460 3.71342 1.000 35.06668 71 PRO A N 1
ATOM 565 C CA . PRO A 1 71 ? -1.55477 -9.41579 2.96818 1.000 36.91713 71 PRO A CA 1
ATOM 566 C C . PRO A 1 71 ? -2.73651 -8.69587 3.59175 1.000 30.19022 71 PRO A C 1
ATOM 567 O O . PRO A 1 71 ? -3.75945 -8.53747 2.90996 1.000 28.65237 71 PRO A O 1
ATOM 571 N N . THR A 1 72 ? -2.64609 -8.27627 4.85561 1.000 28.50317 72 THR A N 1
ATOM 572 C CA . THR A 1 72 ? -3.76496 -7.66710 5.56725 1.000 34.63906 72 THR A CA 1
ATOM 573 C C . THR A 1 72 ? -3.26564 -6.50373 6.41013 1.000 31.23262 72 THR A C 1
ATOM 574 O O . THR A 1 72 ? -2.07316 -6.39535 6.71308 1.000 27.48549 72 THR A O 1
ATOM 578 N N . GLN A 1 73 ? -4.21214 -5.64281 6.80661 1.000 25.73251 73 GLN A N 1
ATOM 579 C CA . GLN A 1 73 ? -3.90222 -4.57809 7.75625 1.000 30.47339 73 GLN A CA 1
ATOM 580 C C . GLN A 1 73 ? -3.38810 -5.14879 9.06731 1.000 31.23214 73 GLN A C 1
ATOM 581 O O . GLN A 1 73 ? -2.47798 -4.58242 9.68217 1.000 22.65688 73 GLN A O 1
ATOM 587 N N . GLU A 1 74 ? -3.96967 -6.26588 9.51687 1.000 24.59529 74 GLU A N 1
ATOM 588 C CA . GLU A 1 74 ?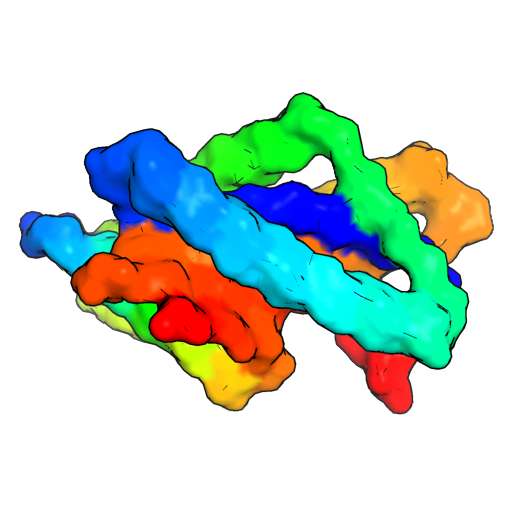 -3.60571 -6.81867 10.81825 1.000 32.65761 74 GLU A CA 1
ATOM 589 C C . GLU A 1 74 ? -2.15139 -7.26955 10.83579 1.000 27.41866 74 GLU A C 1
ATOM 590 O O . GLU A 1 74 ? -1.42485 -7.02237 11.80787 1.000 24.36183 74 GLU A O 1
ATOM 596 N N . GLU A 1 75 ? -1.71677 -7.95999 9.77768 1.000 21.41452 75 GLU A N 1
ATOM 597 C CA . GLU A 1 75 ? -0.32511 -8.38821 9.68443 1.000 24.58989 75 GLU A CA 1
ATOM 598 C C . GLU A 1 75 ? 0.60539 -7.20130 9.46878 1.000 26.62992 75 GLU A C 1
ATOM 599 O O . GLU A 1 75 ? 1.73466 -7.19327 9.97205 1.000 21.70931 75 GLU A O 1
ATOM 605 N N . PHE A 1 76 ? 0.14906 -6.18543 8.74305 1.000 24.71044 76 PHE A N 1
ATOM 606 C CA . PHE A 1 76 ? 0.93941 -4.96501 8.63999 1.000 23.49698 76 PHE A CA 1
ATOM 607 C C . PHE A 1 76 ? 1.12878 -4.33614 10.01276 1.000 24.25308 76 PHE A C 1
ATOM 608 O O . PHE A 1 76 ? 2.25277 -3.99327 10.40333 1.000 20.42136 76 PHE A O 1
ATOM 616 N N . ASN A 1 77 ? 0.03024 -4.18697 10.76293 1.000 20.62717 77 ASN A N 1
ATOM 617 C CA . ASN A 1 77 ? 0.10130 -3.59744 12.09384 1.000 30.40812 77 ASN A CA 1
ATOM 618 C C . ASN A 1 77 ? 1.10601 -4.33911 12.95745 1.000 28.41898 77 ASN A C 1
ATOM 619 O O . ASN A 1 77 ? 1.95583 -3.72189 13.60553 1.000 23.17877 77 ASN A O 1
ATOM 624 N N . GLN A 1 78 ? 1.04012 -5.67571 12.95343 1.000 26.02329 78 GLN A N 1
ATOM 625 C CA . GLN A 1 78 ? 1.92776 -6.45075 13.81661 1.000 26.06504 78 GLN A CA 1
ATOM 626 C C . GLN A 1 78 ? 3.38751 -6.28625 13.41254 1.000 19.99486 78 GLN A C 1
ATOM 627 O O . GLN A 1 78 ? 4.26388 -6.17386 14.27557 1.000 28.43554 78 GLN A O 1
ATOM 633 N N . ALA A 1 79 ? 3.67351 -6.28780 12.10572 1.000 23.00437 79 ALA A N 1
ATOM 634 C CA . ALA A 1 79 ? 5.04232 -6.06991 11.63528 1.000 22.36851 79 ALA A CA 1
ATOM 635 C C . ALA A 1 79 ? 5.57778 -4.70626 12.07221 1.000 24.13435 79 ALA A C 1
ATOM 636 O O . ALA A 1 79 ? 6.69091 -4.60151 12.60770 1.000 19.59976 79 ALA A O 1
ATOM 638 N N . VAL A 1 80 ? 4.79562 -3.64589 11.87099 1.000 19.06266 80 VAL A N 1
ATOM 639 C CA . VAL A 1 80 ? 5.29282 -2.31544 12.21926 1.000 22.24590 80 VAL A CA 1
ATOM 640 C C . VAL A 1 80 ? 5.40415 -2.15653 13.73347 1.000 21.65235 80 VAL A C 1
ATOM 641 O O . VAL A 1 80 ? 6.36046 -1.55328 14.23803 1.000 23.63398 80 VAL A O 1
ATOM 645 N N . ALA A 1 81 ? 4.43520 -2.68693 14.48506 1.000 20.31872 81 ALA A N 1
ATOM 646 C CA . ALA A 1 81 ? 4.52591 -2.62806 15.94279 1.000 25.37635 81 ALA A CA 1
ATOM 647 C C . ALA A 1 81 ? 5.80319 -3.29584 16.43799 1.000 25.53070 81 ALA A C 1
ATOM 648 O O . ALA A 1 81 ? 6.51038 -2.74691 17.29204 1.000 22.85160 81 ALA A O 1
ATOM 650 N N . GLU A 1 82 ? 6.12933 -4.47103 15.88961 1.000 25.29105 82 GLU A N 1
ATOM 651 C CA . GLU A 1 82 ? 7.37508 -5.13952 16.25165 1.000 26.64376 82 GLU A CA 1
ATOM 652 C C . GLU A 1 82 ? 8.58875 -4.29471 15.88546 1.000 22.83143 82 GLU A C 1
ATOM 653 O O . GLU A 1 82 ? 9.52993 -4.17850 16.67598 1.000 26.43500 82 GLU A O 1
ATOM 659 N N . ALA A 1 83 ? 8.58418 -3.68206 14.70142 1.000 22.97503 83 ALA A N 1
ATOM 660 C CA . ALA A 1 83 ? 9.71038 -2.83750 14.31432 1.000 23.33087 83 ALA A CA 1
ATOM 661 C C . ALA A 1 83 ? 9.85700 -1.65122 15.26000 1.000 22.12174 83 ALA A C 1
ATOM 662 O O . ALA A 1 83 ? 10.97319 -1.30377 15.66925 1.000 22.87159 83 ALA A O 1
ATOM 664 N N . ILE A 1 84 ? 8.73864 -1.02908 15.62941 1.000 19.89761 84 ILE A N 1
ATOM 665 C CA . ILE A 1 84 ? 8.78461 0.08863 16.56887 1.000 22.33362 84 ILE A CA 1
ATOM 666 C C . ILE A 1 84 ? 9.30534 -0.37458 17.92080 1.000 19.24656 84 ILE A C 1
ATOM 667 O O . ILE A 1 84 ? 10.11219 0.31265 18.55877 1.000 17.68225 84 ILE A O 1
ATOM 672 N N . GLU A 1 85 ? 8.87785 -1.55583 18.37149 1.000 22.01322 85 GLU A N 1
ATOM 673 C CA . GLU A 1 85 ? 9.33042 -2.04210 19.66964 1.000 24.25817 85 GLU A CA 1
ATOM 674 C C . GLU A 1 85 ?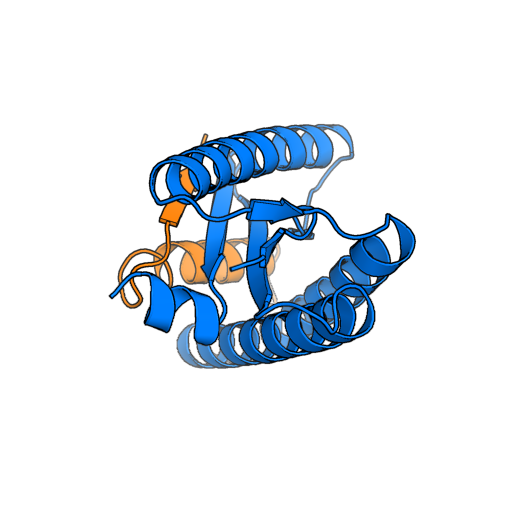 10.83364 -2.29350 19.66795 1.000 29.27795 85 GLU A C 1
ATOM 675 O O . GLU A 1 85 ? 11.52633 -1.98525 20.64796 1.000 25.08360 85 GLU A O 1
ATOM 681 N N . LYS A 1 86 ? 11.36024 -2.84350 18.57287 1.000 25.09482 86 LYS A N 1
ATOM 682 C CA . LYS A 1 86 ? 12.79682 -3.09095 18.50163 1.000 20.62572 86 LYS A CA 1
ATOM 683 C C . LYS A 1 86 ? 13.57234 -1.78573 18.37578 1.000 27.58233 86 LYS A C 1
ATOM 684 O O . LYS A 1 86 ? 14.69225 -1.66702 18.88718 1.000 29.05142 86 LYS A O 1
ATOM 690 N N . ALA A 1 87 ? 13.00152 -0.79920 17.68399 1.000 20.54375 87 ALA A N 1
ATOM 691 C CA . ALA A 1 87 ? 13.66179 0.49690 17.58227 1.000 20.34417 87 ALA A CA 1
ATOM 692 C C . ALA A 1 87 ? 13.66781 1.21744 18.92293 1.000 23.98637 87 ALA A C 1
ATOM 693 O O . ALA A 1 87 ? 14.65658 1.86977 19.28305 1.000 25.45907 87 ALA A O 1
ATOM 695 N N . LEU A 1 88 ? 12.56449 1.12468 19.66850 1.000 22.20547 88 LEU A N 1
ATOM 696 C CA . LEU A 1 88 ? 12.51917 1.70957 21.00222 1.000 18.06650 88 LEU A CA 1
ATOM 697 C C . LEU A 1 88 ? 13.53210 1.04723 21.92223 1.000 27.04202 88 LEU A C 1
ATOM 698 O O . LEU A 1 88 ? 14.21929 1.72844 22.68928 1.000 21.40796 88 LEU A O 1
ATOM 703 N N . GLU A 1 89 ? 13.64098 -0.28370 21.86072 1.000 20.53199 89 GLU A N 1
ATOM 704 C CA . GLU A 1 89 ? 14.60580 -0.97183 22.71636 1.000 23.16462 89 GLU A CA 1
ATOM 705 C C . GLU A 1 89 ? 16.03684 -0.55946 22.38683 1.000 25.90044 89 GLU A C 1
ATOM 706 O O . GLU A 1 89 ? 16.86995 -0.40516 23.29078 1.000 23.70312 89 GLU A O 1
ATOM 712 N N . ARG A 1 90 ? 16.34212 -0.37535 21.09991 1.000 22.11492 90 ARG A N 1
ATOM 713 C CA . ARG A 1 90 ? 17.69318 0.01325 20.69787 1.000 27.75212 90 ARG A CA 1
ATOM 714 C C . ARG A 1 90 ? 18.01046 1.44598 21.12306 1.000 26.28985 90 ARG A C 1
ATOM 715 O O . ARG A 1 90 ? 19.14148 1.74361 21.52696 1.000 25.66569 90 ARG A O 1
ATOM 723 N N . ILE A 1 91 ? 17.02598 2.34808 21.04477 1.000 24.36128 91 ILE A N 1
ATOM 724 C CA . ILE A 1 91 ? 17.24684 3.71665 21.50762 1.000 22.46057 91 ILE A CA 1
ATOM 725 C C . ILE A 1 91 ? 17.52881 3.73543 23.00218 1.000 22.04779 91 ILE A C 1
ATOM 726 O O . ILE A 1 91 ? 18.42230 4.45813 23.46387 1.000 22.25068 91 ILE A O 1
ATOM 731 N N . GLU A 1 92 ? 16.78754 2.93339 23.78204 1.000 22.08961 92 GLU A N 1
ATOM 732 C CA . GLU A 1 92 ? 17.07052 2.82457 25.21361 1.000 24.93317 92 GLU A CA 1
ATOM 733 C C . GLU A 1 92 ? 18.50059 2.36625 25.45837 1.000 28.72750 92 GLU A C 1
ATOM 734 O O . GLU A 1 92 ? 19.21227 2.93339 26.29443 1.000 23.80483 92 GLU A O 1
ATOM 740 N N . GLU A 1 93 ? 18.93144 1.31828 24.75139 1.000 28.73564 93 GLU A N 1
ATOM 741 C CA . GLU A 1 93 ? 20.28779 0.80838 24.93599 1.000 28.13863 93 GLU A CA 1
ATOM 742 C C . GLU A 1 93 ? 21.32122 1.88214 24.62263 1.000 26.30699 93 GLU A C 1
ATOM 743 O O . GLU A 1 93 ? 22.26857 2.09297 25.38930 1.000 27.99042 93 GLU A O 1
ATOM 749 N N . ILE A 1 94 ? 21.15206 2.57267 23.49158 1.000 23.04228 94 ILE A N 1
ATOM 750 C CA . ILE A 1 94 ? 22.07739 3.63769 23.11612 1.000 24.03574 94 ILE A CA 1
ATOM 751 C C . ILE A 1 94 ? 22.08822 4.72767 24.17787 1.000 24.89146 94 ILE A C 1
ATOM 752 O O . ILE A 1 94 ? 23.14971 5.20133 24.60134 1.000 23.47799 94 ILE A O 1
ATOM 757 N N . ALA A 1 95 ? 20.90459 5.14660 24.62395 1.000 21.50464 95 ALA A N 1
ATOM 758 C CA . ALA A 1 95 ? 20.85662 6.22174 25.60358 1.000 23.47039 95 ALA A CA 1
ATOM 759 C C . ALA A 1 95 ? 21.39672 5.76901 26.95587 1.000 25.39521 95 ALA A C 1
ATOM 760 O O . ALA A 1 95 ? 22.01094 6.57183 27.66978 1.000 22.27652 95 ALA A O 1
ATOM 762 N N . ARG A 1 96 ? 21.20153 4.48977 27.31577 1.000 21.47559 96 ARG A N 1
ATOM 763 C CA . ARG A 1 96 ? 21.78894 3.96470 28.54963 1.000 25.16378 96 ARG A CA 1
ATOM 764 C C . ARG A 1 96 ? 23.30891 4.03518 28.52080 1.000 27.02842 96 ARG A C 1
ATOM 765 O O . ARG A 1 96 ? 23.93879 4.36812 29.53088 1.000 28.77689 96 ARG A O 1
ATOM 773 N N . ARG A 1 97 ? 23.92019 3.69474 27.38316 1.000 27.01500 97 ARG A N 1
ATOM 774 C CA . ARG A 1 97 ? 25.37334 3.78269 27.27060 1.000 25.10899 97 ARG A CA 1
ATOM 775 C C . ARG A 1 97 ? 25.85177 5.22385 27.33595 1.000 30.18403 97 ARG A C 1
ATOM 776 O O . ARG A 1 97 ? 26.98757 5.47990 27.74583 1.000 37.72055 97 ARG A O 1
ATOM 784 N N . ARG A 1 98 ? 25.00485 6.17298 26.94087 1.000 30.30554 98 ARG A N 1
ATOM 785 C CA . ARG A 1 98 ? 25.38730 7.57894 27.01553 1.000 33.26460 98 ARG A CA 1
ATOM 786 C C . ARG A 1 98 ? 25.15971 8.15870 28.40947 1.000 32.49239 98 ARG A C 1
ATOM 787 O O . ARG A 1 98 ? 25.87648 9.08009 28.81703 1.000 33.11248 98 ARG A O 1
ATOM 795 N N . HIS A 1 99 ? 24.18712 7.63507 29.15665 1.000 29.12691 99 HIS A N 1
ATOM 796 C CA . HIS A 1 99 ? 23.87107 8.12098 30.50268 1.000 32.72738 99 HIS A CA 1
ATOM 797 C C . HIS A 1 99 ? 23.83654 6.95471 31.48748 1.000 32.67865 99 HIS A C 1
ATOM 798 O O . HIS A 1 99 ? 22.79695 6.66262 32.08672 1.000 24.96200 99 HIS A O 1
ATOM 805 N N . PRO A 1 100 ? 24.97333 6.28022 31.70548 1.000 28.11148 100 PRO A N 1
ATOM 806 C CA . PRO A 1 100 ? 24.95095 5.03203 32.49486 1.000 27.32090 100 PRO A CA 1
ATOM 807 C C . PRO A 1 100 ? 24.64351 5.23851 33.96845 1.000 33.98509 100 PRO A C 1
ATOM 808 O O . PRO A 1 100 ? 24.38256 4.25378 34.67712 1.000 27.58571 100 PRO A O 1
ATOM 812 N N . ASP A 1 101 ? 24.66007 6.47739 34.44859 1.000 34.90699 101 ASP A N 1
ATOM 813 C CA . ASP A 1 101 ? 24.33502 6.78354 35.83120 1.000 33.32968 101 ASP A CA 1
ATOM 814 C C . ASP A 1 101 ? 22.84137 6.96816 36.07524 1.000 28.17215 101 ASP A C 1
ATOM 815 O O . ASP A 1 101 ? 22.44854 7.22168 37.21793 1.000 36.52152 101 ASP A O 1
ATOM 820 N N . ARG A 1 102 ? 21.99639 6.83032 35.04934 1.000 24.10253 102 ARG A N 1
ATOM 821 C CA . ARG A 1 102 ? 20.56930 7.09427 35.17546 1.000 29.19286 102 ARG A CA 1
ATOM 822 C C . ARG A 1 102 ? 19.75001 5.95432 34.57989 1.000 33.62337 102 ARG A C 1
ATOM 823 O O . ARG A 1 102 ? 20.21394 5.20542 33.71549 1.000 30.66330 102 ARG A O 1
ATOM 831 N N . GLU A 1 103 ? 18.51420 5.83551 35.06043 1.000 35.15351 103 GLU A N 1
ATOM 832 C CA . GLU A 1 103 ? 17.50684 5.04845 34.36347 1.000 37.59009 103 GLU A CA 1
ATOM 833 C C . GLU A 1 103 ? 17.08566 5.79511 33.10347 1.000 32.44184 103 GLU A C 1
ATOM 834 O O . GLU A 1 103 ? 16.97451 7.01993 33.10704 1.000 26.63888 103 GLU A O 1
ATOM 840 N N . VAL A 1 104 ? 16.86001 5.06418 32.01878 1.000 24.35691 104 VAL A N 1
ATOM 841 C CA . VAL A 1 104 ? 16.61324 5.67879 30.71887 1.000 22.99226 104 VAL A CA 1
ATOM 842 C C . VAL A 1 104 ? 15.37617 5.05529 30.08605 1.000 29.37417 104 VAL A C 1
ATOM 843 O O . VAL A 1 104 ? 15.13403 3.85155 30.22897 1.000 28.10501 104 VAL A O 1
ATOM 847 N N . ALA A 1 105 ? 14.58436 5.88020 29.40133 1.000 23.37280 105 ALA A N 1
ATOM 848 C CA . ALA A 1 105 ? 13.47292 5.42953 28.57380 1.000 25.83510 105 ALA A CA 1
ATOM 849 C C . ALA A 1 105 ? 13.57392 6.11881 27.21741 1.000 25.33114 105 ALA A C 1
ATOM 850 O O . ALA A 1 105 ? 14.44941 6.96259 26.99459 1.000 25.92001 105 ALA A O 1
ATOM 852 N N . ALA A 1 106 ? 12.67428 5.76392 26.29848 1.000 21.56987 106 ALA A N 1
ATOM 853 C CA . ALA A 1 106 ? 12.74969 6.30784 24.94747 1.000 27.55376 106 ALA A CA 1
ATOM 854 C C . ALA A 1 106 ? 11.36097 6.59811 24.39973 1.000 23.21997 106 ALA A C 1
ATOM 855 O O . ALA A 1 106 ? 10.35953 6.00285 24.80635 1.000 22.60017 106 ALA A O 1
ATOM 857 N N . VAL A 1 107 ? 11.32760 7.53351 23.45400 1.000 18.09750 107 VAL A N 1
ATOM 858 C CA . VAL A 1 107 ? 10.11416 7.92826 22.74849 1.000 24.35169 107 VAL A CA 1
ATOM 859 C C . VAL A 1 107 ? 10.43340 8.00099 21.26570 1.000 25.37415 107 VAL A C 1
ATOM 860 O O . VAL A 1 107 ? 11.42281 8.62809 20.87528 1.000 20.13984 107 VAL A O 1
ATOM 864 N N . LEU A 1 108 ? 9.57057 7.39845 20.44544 1.000 20.60642 108 LEU A N 1
ATOM 865 C CA . LEU A 1 108 ? 9.67605 7.38491 18.99494 1.000 21.35937 108 LEU A CA 1
ATOM 866 C C . LEU A 1 108 ? 8.47404 8.12326 18.41828 1.000 17.31241 108 LEU A C 1
ATOM 867 O O . LEU A 1 108 ? 7.34068 7.88161 18.85005 1.000 23.62423 108 LEU A O 1
ATOM 872 N N . THR A 1 109 ? 8.70926 9.01748 17.46087 1.000 16.41726 109 THR A N 1
ATOM 873 C CA . THR A 1 109 ? 7.63044 9.68476 16.73066 1.000 15.91856 109 THR A CA 1
ATOM 874 C C . THR A 1 109 ? 7.63324 9.25326 15.27107 1.000 24.67410 109 THR A C 1
ATOM 875 O O . THR A 1 109 ? 8.68015 9.24825 14.61077 1.000 21.82633 109 THR A O 1
ATOM 879 N N . VAL A 1 110 ? 6.45929 8.89661 14.76729 1.000 18.58238 110 VAL A N 1
ATOM 880 C CA . VAL A 1 110 ? 6.30932 8.40485 13.40764 1.000 19.80929 110 VAL A CA 1
ATOM 881 C C . VAL A 1 110 ? 5.22044 9.23224 12.75372 1.000 20.42203 110 VAL A C 1
ATOM 882 O O . VAL A 1 110 ? 4.17605 9.47563 13.36626 1.000 19.66394 110 VAL A O 1
ATOM 886 N N . ALA A 1 111 ? 5.47989 9.69767 11.53843 1.000 16.79876 111 ALA A N 1
ATOM 887 C CA . ALA A 1 111 ? 4.53686 10.52786 10.80764 1.000 19.83288 111 ALA A CA 1
ATOM 888 C C . ALA A 1 111 ? 4.37148 9.99632 9.39547 1.000 20.98481 111 ALA A C 1
ATOM 889 O O . ALA A 1 111 ? 5.28671 9.39325 8.82681 1.000 22.16278 111 ALA A O 1
ATOM 891 N N . VAL A 1 112 ? 3.19326 10.23867 8.82509 1.000 26.35722 112 VAL A N 1
ATOM 892 C CA . VAL A 1 112 ? 2.93139 9.91266 7.43053 1.000 22.69744 112 VAL A CA 1
ATOM 893 C C . VAL A 1 112 ? 2.10507 11.03611 6.82431 1.000 25.11303 112 VAL A C 1
ATOM 894 O O . VAL A 1 112 ? 1.31369 11.69035 7.50784 1.000 23.07219 112 VAL A O 1
ATOM 898 N N . VAL A 1 113 ? 2.29568 11.25906 5.53081 1.000 22.30135 113 VAL A N 1
ATOM 899 C CA . VAL A 1 113 ? 1.42953 12.13900 4.75944 1.000 27.13940 113 VAL A CA 1
ATOM 900 C C . VAL A 1 113 ? 0.49243 11.25630 3.95118 1.000 28.41191 113 VAL A C 1
ATOM 901 O O . VAL A 1 113 ? 0.94243 10.40356 3.17868 1.000 25.39089 113 VAL A O 1
ATOM 905 N N . HIS A 1 114 ? -0.80937 11.42314 4.15634 1.000 28.92031 114 HIS A N 1
ATOM 906 C CA . HIS A 1 114 ? -1.79637 10.63458 3.42999 1.000 31.35504 114 HIS A CA 1
ATOM 907 C C . HIS A 1 114 ? -2.91710 11.55545 2.98362 1.000 33.35915 114 HIS A C 1
ATOM 908 O O . HIS A 1 114 ? -3.53889 12.22056 3.81866 1.000 32.28085 114 HIS A O 1
ATOM 915 N N . ASP A 1 115 ? -3.15823 11.59040 1.67068 1.000 35.98184 115 ASP A N 1
ATOM 916 C CA . ASP A 1 115 ? -4.18140 12.43657 1.05188 1.000 34.58292 115 ASP A CA 1
ATOM 917 C C . ASP A 1 115 ? -4.06276 13.88970 1.51034 1.000 38.63605 115 ASP A C 1
ATOM 918 O O . ASP A 1 115 ? -5.03896 14.52336 1.91897 1.000 37.75988 115 ASP A O 1
ATOM 923 N N . GLY A 1 116 ? -2.84194 14.41767 1.44971 1.000 31.19100 116 GLY A N 1
ATOM 924 C CA . GLY A 1 116 ? -2.61564 15.81181 1.75576 1.000 31.36348 116 GLY A CA 1
ATOM 925 C C . GLY A 1 116 ? -2.56683 16.16741 3.22605 1.000 37.44288 116 GLY A C 1
ATOM 926 O O . GLY A 1 116 ? -2.36104 17.34362 3.54995 1.000 38.42571 116 GLY A O 1
ATOM 927 N N . GLU A 1 117 ? -2.73727 15.20592 4.13077 1.000 28.93657 117 GLU A N 1
ATOM 928 C CA . GLU A 1 117 ? -2.70570 15.49383 5.55447 1.000 26.89121 117 GLU A CA 1
ATOM 929 C C . GLU A 1 117 ? -1.54815 14.75397 6.20703 1.000 27.67714 117 GLU A C 1
ATOM 930 O O . GLU A 1 117 ? -1.06425 13.74114 5.69625 1.000 28.47979 117 GLU A O 1
ATOM 936 N N . VAL A 1 118 ? -1.09131 15.29347 7.33299 1.000 23.57256 118 VAL A N 1
ATOM 937 C CA . VAL A 1 118 ? -0.07492 14.65691 8.15912 1.000 30.34688 118 VAL A CA 1
ATOM 938 C C . VAL A 1 118 ? -0.77625 13.96597 9.31500 1.000 26.76020 118 VAL A C 1
ATOM 939 O O . VAL A 1 118 ? -1.63253 14.56055 9.97745 1.000 25.53037 118 VAL A O 1
ATOM 943 N N . ILE A 1 119 ? -0.42425 12.71157 9.55177 1.000 19.66288 119 ILE A N 1
ATOM 944 C CA . ILE A 1 119 ? -0.82147 11.99759 10.75019 1.000 20.28325 119 ILE A CA 1
ATOM 945 C C . ILE A 1 119 ? 0.45855 11.62296 11.47742 1.000 27.34070 119 ILE A C 1
ATOM 946 O O . ILE A 1 119 ? 1.36345 11.04279 10.86981 1.000 19.71575 119 ILE A O 1
ATOM 951 N N . ALA A 1 120 ? 0.55614 11.98842 12.75333 1.000 22.39295 120 ALA A N 1
ATOM 952 C CA . ALA A 1 120 ? 1.74504 11.70621 13.54607 1.000 22.49795 120 ALA A CA 1
ATOM 953 C C . ALA A 1 120 ? 1.34636 11.01790 14.84439 1.000 24.00052 120 ALA A C 1
ATOM 954 O O . ALA A 1 120 ? 0.28242 11.28652 15.40691 1.000 20.27065 120 ALA A O 1
ATOM 956 N N . THR A 1 121 ? 2.21445 10.12768 15.32183 1.000 23.98903 121 THR A N 1
ATOM 957 C CA . THR A 1 121 ? 1.92398 9.34927 16.51908 1.000 21.12814 121 THR A CA 1
ATOM 958 C C . THR A 1 121 ? 3.19524 9.16620 17.33692 1.000 21.86157 121 THR A C 1
ATOM 959 O O . THR A 1 121 ? 4.27983 8.99583 16.77261 1.000 21.75338 121 THR A O 1
ATOM 963 N N . ILE A 1 122 ? 3.03489 9.17944 18.66322 1.000 16.42140 122 ILE A N 1
ATOM 964 C CA . ILE A 1 122 ? 4.11272 9.01646 19.64157 1.000 21.40326 122 ILE A CA 1
ATOM 965 C C . ILE A 1 122 ? 4.04613 7.61236 20.22385 1.000 24.43171 122 ILE A C 1
ATOM 966 O O . ILE A 1 122 ? 2.96282 7.13581 20.58677 1.000 22.32904 122 ILE A O 1
ATOM 971 N N . PHE A 1 123 ? 5.20085 6.95645 20.34014 1.000 19.28373 123 PHE A N 1
ATOM 972 C CA . PHE A 1 123 ? 5.29719 5.60761 20.88715 1.000 19.30735 123 PHE A CA 1
ATOM 973 C C . PHE A 1 123 ? 6.29424 5.61814 22.03490 1.000 23.81078 123 PHE A C 1
ATOM 974 O O . PHE A 1 123 ? 7.42146 6.09033 21.86974 1.000 21.45630 123 PHE A O 1
ATOM 982 N N . ALA A 1 124 ? 5.87720 5.11337 23.19571 1.000 26.06609 124 ALA A N 1
ATOM 983 C CA . ALA A 1 124 ? 6.70098 5.13464 24.39908 1.000 29.88505 124 ALA A CA 1
ATOM 984 C C . ALA A 1 124 ? 7.34011 3.77270 24.64360 1.000 31.21731 124 ALA A C 1
ATOM 985 O O . ALA A 1 124 ? 6.73311 2.72885 24.38907 1.000 28.99260 124 ALA A O 1
ATOM 987 N N . SER A 1 125 ? 8.56667 3.79248 25.15095 1.000 25.38055 125 SER A N 1
ATOM 988 C CA . SER A 1 125 ? 9.27970 2.56303 25.43699 1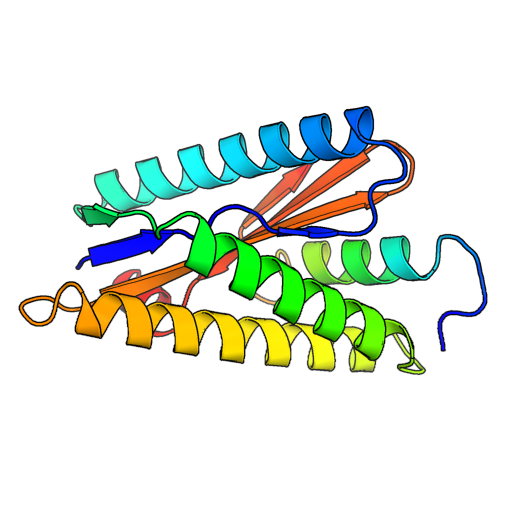.000 30.94039 125 SER A CA 1
ATOM 989 C C . SER A 1 125 ? 8.73576 1.92627 26.71576 1.000 35.42464 125 SER A C 1
ATOM 990 O O . SER A 1 125 ? 8.09714 2.59842 27.53146 1.000 30.74910 125 SER A O 1
ATOM 993 N N . PRO A 1 126 ? 8.94939 0.61457 26.89818 1.000 47.19875 126 PRO A N 1
ATOM 994 C CA . PRO A 1 126 ? 8.36725 -0.06125 28.06966 1.000 44.73753 126 PRO A CA 1
ATOM 995 C C . PRO A 1 126 ? 8.70485 0.60782 29.39294 1.000 39.73995 126 PRO A C 1
ATOM 996 O O . PRO A 1 126 ? 7.82458 0.75413 30.25037 1.000 35.21380 126 PRO A O 1
ATOM 1000 N N . ARG A 1 127 ? 9.95074 1.04970 29.57240 1.000 40.33249 127 ARG 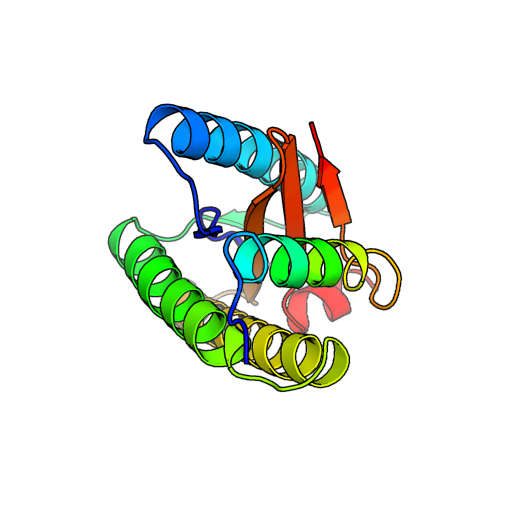A N 1
ATOM 1001 C CA . ARG A 1 127 ? 10.31991 1.68976 30.83059 1.000 35.97747 127 ARG A CA 1
ATOM 1002 C C . ARG A 1 127 ? 9.55734 2.99154 31.03344 1.000 31.45172 127 ARG A C 1
ATOM 1003 O O . ARG A 1 127 ? 9.19952 3.33844 32.16357 1.000 32.28082 127 ARG A O 1
ATOM 1011 N N . LEU A 1 128 ? 9.27316 3.71769 29.95150 1.000 29.94490 128 LEU A N 1
ATOM 1012 C CA . LEU A 1 128 ? 8.49621 4.94526 30.10156 1.000 30.57108 128 LEU A CA 1
ATOM 1013 C C . LEU A 1 128 ? 7.06662 4.63548 30.52312 1.000 28.61291 128 LEU A C 1
ATOM 1014 O O . LEU A 1 128 ? 6.54541 5.23034 31.47444 1.000 30.77862 128 LEU A O 1
ATOM 1019 N N . ARG A 1 129 ? 6.41693 3.70239 29.82461 1.000 40.56121 129 ARG A N 1
ATOM 1020 C CA . ARG A 1 129 ? 5.07230 3.29427 30.21442 1.000 46.07394 129 ARG A CA 1
ATOM 1021 C C . ARG A 1 129 ? 5.02648 2.88594 31.68256 1.000 48.34427 129 ARG A C 1
ATOM 1022 O O . ARG A 1 129 ? 4.12748 3.30296 32.42108 1.000 43.63268 129 ARG A O 1
ATOM 1030 N N . GLU A 1 130 ? 6.01349 2.10536 32.13133 1.000 47.01478 130 GLU A N 1
ATOM 1031 C CA . GLU A 1 130 ? 6.09298 1.73615 33.54276 1.000 46.41189 130 GLU A CA 1
ATOM 1032 C C . GLU A 1 130 ? 6.18901 2.96948 34.43282 1.000 48.08873 130 GLU A C 1
ATOM 1033 O O . GLU A 1 130 ? 5.49756 3.06851 35.45279 1.000 48.87224 130 GLU A O 1
ATOM 1039 N N . ALA A 1 131 ? 7.05102 3.92161 34.06256 1.000 38.20555 131 ALA A N 1
ATOM 1040 C CA . ALA A 1 131 ? 7.23797 5.11470 34.88162 1.000 40.34322 131 ALA A CA 1
ATOM 1041 C C . ALA A 1 131 ? 5.97644 5.96519 34.93930 1.000 42.69905 131 ALA A C 1
ATOM 1042 O O . ALA A 1 131 ? 5.71376 6.61087 35.95968 1.000 50.27702 131 ALA A O 1
ATOM 1044 N N . LEU A 1 132 ? 5.18817 5.98168 33.86305 1.000 42.96422 132 LEU A N 1
ATOM 1045 C CA . LEU A 1 132 ? 3.97712 6.79034 33.81617 1.000 47.37042 132 LEU A CA 1
ATOM 1046 C C . LEU A 1 132 ? 2.82472 6.18865 34.61105 1.000 56.58703 132 LEU A C 1
ATOM 1047 O O . LEU A 1 132 ? 1.78680 6.84347 34.75560 1.000 62.84476 132 LEU A O 1
ATOM 1052 N N . LYS A 1 133 ? 2.97974 4.97478 35.12950 1.000 73.05517 133 LYS A N 1
ATOM 1053 C CA . LYS A 1 133 ? 1.95579 4.35487 35.96678 1.000 70.24519 133 LYS A CA 1
ATOM 1054 C C . LYS A 1 133 ? 1.92969 4.99816 37.35354 1.000 73.24856 133 LYS A C 1
ATOM 1055 O O . LYS A 1 133 ? 1.12237 4.63119 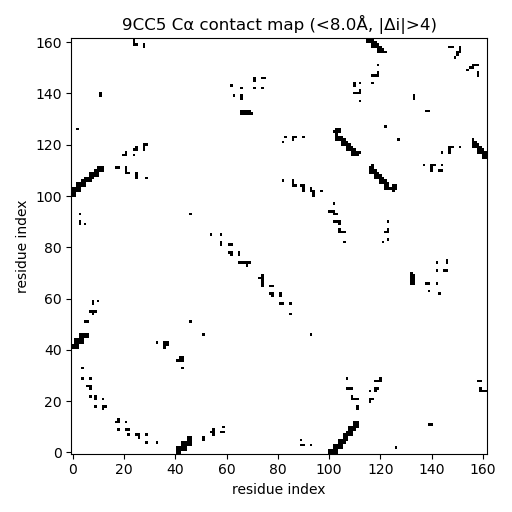38.20691 1.000 93.82697 133 LYS A O 1
ATOM 1062 N N . LYS B 2 1 ? -0.04305 -8.02986 -0.78985 1.000 56.76997 134 LYS B N 1
ATOM 1063 C CA . LYS B 2 1 ? 0.92241 -6.93597 -0.76868 1.000 57.12625 134 LYS B CA 1
ATOM 1064 C C . LYS B 2 1 ? 0.25551 -5.61741 -1.12598 1.000 59.41683 134 LYS B C 1
ATOM 1065 O O . LYS B 2 1 ? -0.89718 -5.58785 -1.55963 1.000 70.15379 134 LYS B O 1
ATOM 1071 N N . CYS B 2 2 ? 0.99284 -4.52638 -0.94520 1.000 53.14785 135 CYS B N 1
ATOM 1072 C CA . CYS B 2 2 ? 0.56548 -3.21534 -1.42493 1.000 51.52258 135 CYS B CA 1
ATOM 1073 C C . CYS B 2 2 ? 0.84481 -3.13336 -2.91863 1.000 67.27003 135 CYS B C 1
ATOM 1074 O O . CYS B 2 2 ? 1.97450 -2.86875 -3.33766 1.000 71.08549 135 CYS B O 1
ATOM 1077 N N . ASN B 2 3 ? -0.18580 -3.36118 -3.73102 1.000 74.62808 136 ASN B N 1
ATOM 1078 C CA . ASN B 2 3 ? -0.03714 -3.28340 -5.17689 1.000 83.63092 136 ASN B CA 1
ATOM 1079 C C . ASN B 2 3 ? -0.42868 -1.92776 -5.74036 1.000 88.04976 136 ASN B C 1
ATOM 1080 O O . ASN B 2 3 ? 0.09226 -1.52983 -6.78805 1.000 94.05333 136 ASN B O 1
ATOM 1085 N N . THR B 2 4 ? -1.32217 -1.20390 -5.06655 1.000 84.11598 137 THR B N 1
ATOM 1086 C CA . THR B 2 4 ? -1.78598 0.08051 -5.57189 1.000 78.32267 137 THR B CA 1
ATOM 1087 C C . THR B 2 4 ? -0.79579 1.18545 -5.22331 1.000 68.92761 137 THR B C 1
ATOM 1088 O O . THR B 2 4 ? 0.36010 0.90789 -4.88771 1.000 67.62728 137 THR B O 1
ATOM 1092 N N . ALA B 2 5 ? -1.23738 2.43840 -5.30432 1.000 58.15821 138 ALA B N 1
ATOM 1093 C CA . ALA B 2 5 ? -0.35286 3.59101 -5.18067 1.000 63.96540 138 ALA B CA 1
ATOM 1094 C C . ALA B 2 5 ? -0.36038 4.19800 -3.78176 1.000 59.89348 138 ALA B C 1
ATOM 1095 O O . ALA B 2 5 ? 0.70269 4.39221 -3.18193 1.000 54.84427 138 ALA B O 1
ATOM 1097 N N . THR B 2 6 ? -1.53782 4.51825 -3.24952 1.000 53.55718 139 THR B N 1
ATOM 1098 C CA . THR B 2 6 ? -1.65057 5.03150 -1.89369 1.000 44.40657 139 THR B CA 1
ATOM 1099 C C . THR B 2 6 ? -1.79690 3.92001 -0.86153 1.000 38.40172 139 THR B C 1
ATOM 1100 O O . THR B 2 6 ? -2.14555 4.20322 0.28672 1.000 34.58527 139 THR B O 1
ATOM 1104 N N . CYS B 2 7 ? -1.53635 2.66592 -1.24693 1.000 43.37278 140 CYS B N 1
ATOM 1105 C CA . CYS B 2 7 ? -1.67650 1.55215 -0.31256 1.000 38.58401 140 CYS B CA 1
ATOM 1106 C C . CYS B 2 7 ? -0.71096 1.67764 0.85863 1.000 37.15940 140 CYS B C 1
ATOM 1107 O O . CYS B 2 7 ? -1.09001 1.43615 2.01202 1.000 35.75204 140 CYS B O 1
ATOM 1110 N N . ALA B 2 8 ? 0.54643 2.03888 0.58179 1.000 30.43195 141 ALA B N 1
ATOM 1111 C CA . ALA B 2 8 ? 1.54158 2.13231 1.64431 1.000 35.07281 141 ALA B CA 1
ATOM 1112 C C . ALA B 2 8 ? 1.17986 3.21829 2.65207 1.000 33.36432 141 ALA B C 1
ATOM 1113 O O . ALA B 2 8 ? 1.24182 2.99325 3.86739 1.000 28.63953 141 ALA B O 1
ATOM 1115 N N . THR B 2 9 ? 0.79569 4.40867 2.16867 1.000 28.66751 142 THR B N 1
ATOM 1116 C CA . THR B 2 9 ? 0.43982 5.48034 3.09622 1.000 27.17182 142 THR B CA 1
ATOM 1117 C C . THR B 2 9 ? -0.86132 5.16936 3.82488 1.000 26.40293 142 THR B C 1
ATOM 1118 O O . THR B 2 9 ? -1.00691 5.49412 5.00803 1.000 25.96992 142 THR B O 1
ATOM 1122 N N . GLN B 2 10 ? -1.81733 4.52946 3.14216 1.000 27.69537 143 GLN B N 1
ATOM 1123 C CA . GLN B 2 10 ? -3.07888 4.20105 3.80212 1.000 28.61521 143 GLN B CA 1
ATOM 1124 C C . GLN B 2 10 ? -2.87072 3.15593 4.89246 1.000 26.71910 143 GLN B C 1
ATOM 1125 O O . GLN B 2 10 ? -3.43752 3.27079 5.98478 1.000 27.41276 143 GLN B O 1
ATOM 1131 N N . ARG B 2 11 ? -2.05005 2.13950 4.61651 1.000 25.06623 144 ARG B N 1
ATOM 1132 C CA . ARG B 2 11 ? -1.72054 1.14274 5.63216 1.000 21.77082 144 ARG B CA 1
ATOM 1133 C C . ARG B 2 11 ? -1.06438 1.79198 6.84348 1.000 21.78826 144 ARG B C 1
ATOM 1134 O O . ARG B 2 11 ? -1.42834 1.50877 7.98801 1.000 22.50339 144 ARG B O 1
ATOM 1142 N N . LEU B 2 12 ? -0.08417 2.66301 6.61031 1.000 20.06554 145 LEU B N 1
ATOM 1143 C CA . LEU B 2 12 ? 0.61179 3.27086 7.73997 1.000 19.29119 145 LEU B CA 1
ATOM 1144 C C . LEU B 2 12 ? -0.30489 4.22438 8.50323 1.000 20.29884 145 LEU B C 1
ATOM 1145 O O . LEU B 2 12 ? -0.29260 4.24879 9.73923 1.000 20.21775 145 LEU B O 1
ATOM 1150 N N . ALA B 2 13 ? -1.13009 4.99691 7.79028 1.000 18.58617 146 ALA B N 1
ATOM 1151 C CA . ALA B 2 13 ? -2.08336 5.87469 8.46918 1.000 23.07424 146 ALA B CA 1
ATOM 1152 C C . ALA B 2 13 ? -3.03463 5.07499 9.35103 1.000 26.67566 146 ALA B C 1
ATOM 1153 O O . ALA B 2 13 ? -3.28689 5.43916 10.50482 1.000 23.36218 146 ALA B O 1
ATOM 1155 N N . ASN B 2 14 ? -3.58412 3.98415 8.81607 1.000 26.53970 147 ASN B N 1
ATOM 1156 C CA . ASN B 2 14 ? -4.44599 3.11951 9.61664 1.000 26.66981 147 ASN B CA 1
ATOM 1157 C C . ASN B 2 14 ? -3.72609 2.62421 10.86427 1.000 25.18700 147 ASN B C 1
ATOM 1158 O O . ASN B 2 14 ? -4.30524 2.60410 11.95810 1.000 24.66032 147 ASN B O 1
ATOM 1163 N N . PHE B 2 15 ? -2.45882 2.23164 10.71847 1.000 22.57533 148 PHE B N 1
ATOM 1164 C CA . PHE B 2 15 ? -1.70037 1.73866 11.86206 1.000 22.13552 148 PHE B CA 1
ATOM 1165 C C . PHE B 2 15 ? -1.55878 2.81561 12.92756 1.000 18.69850 148 PHE B C 1
ATOM 1166 O O . PHE B 2 15 ? -1.73866 2.55051 14.12049 1.000 23.51994 148 PHE B O 1
ATOM 1174 N N . LEU B 2 16 ? -1.22107 4.04083 12.51175 1.000 20.08507 149 LEU B N 1
ATOM 1175 C CA . LEU B 2 16 ? -1.03947 5.12301 13.47486 1.000 26.88502 149 LEU B CA 1
ATOM 1176 C C . LEU B 2 16 ? -2.33601 5.41978 14.23323 1.000 25.37197 149 LEU B C 1
ATOM 1177 O O . LEU B 2 16 ? -2.31619 5.61883 15.45529 1.000 26.24272 149 LEU B O 1
ATOM 1182 N N . VAL B 2 17 ? -3.47582 5.42742 13.53324 1.000 22.29520 150 VAL B N 1
ATOM 1183 C CA . VAL B 2 17 ? -4.76121 5.63386 14.20244 1.000 24.62279 150 VAL B CA 1
ATOM 1184 C C . VAL B 2 17 ? -5.12559 4.41912 15.05477 1.000 31.85555 150 VAL B C 1
ATOM 1185 O O . VAL B 2 17 ? -5.68725 4.55383 16.14915 1.000 34.69255 150 VAL B O 1
ATOM 1189 N N . HIS B 2 18 ? -4.80807 3.21632 14.57346 1.000 30.60663 151 HIS B N 1
ATOM 1190 C CA . HIS B 2 18 ? -5.01574 2.01191 15.37370 1.000 28.09971 151 HIS B CA 1
ATOM 1191 C C . HIS B 2 18 ? -4.17490 2.04346 16.64878 1.000 35.06632 151 HIS B C 1
ATOM 1192 O O . HIS B 2 18 ? -4.66257 1.71639 17.73862 1.000 32.47942 151 HIS B O 1
ATOM 1199 N N . SER B 2 19 ? -2.90512 2.44303 16.53266 1.000 30.65736 152 SER B N 1
ATOM 1200 C CA A SER B 2 19 ? -2.03542 2.49961 17.70537 0.723 24.74471 152 SER B CA 1
ATOM 1201 C CA B SER B 2 19 ? -2.03944 2.49328 17.70760 0.277 27.76911 152 SER B CA 1
ATOM 1202 C C . SER B 2 19 ? -2.54148 3.51355 18.72245 1.000 29.56140 152 SER B C 1
ATOM 1203 O O . SER B 2 19 ? -2.47373 3.27854 19.93696 1.000 34.69428 152 SER B O 1
ATOM 1208 N N . SER B 2 20 ? -3.03509 4.65731 18.24658 1.000 30.54290 153 SER B N 1
ATOM 1209 C CA . SER B 2 20 ? -3.60218 5.64735 19.15099 1.000 33.06957 153 SER B CA 1
ATOM 1210 C C . SER B 2 20 ? -4.82835 5.08946 19.86245 1.000 33.58404 153 SER B C 1
ATOM 1211 O O . SER B 2 20 ? -4.96422 5.22580 21.08341 1.000 46.63843 153 SER B O 1
ATOM 1214 N N . ASN B 2 21 ? -5.71641 4.42594 19.12141 1.000 31.04781 154 ASN B N 1
ATOM 1215 C CA . ASN B 2 21 ? -6.96021 3.93653 19.71347 1.000 40.67190 154 ASN B CA 1
ATOM 1216 C C . ASN B 2 21 ? -6.74239 2.66333 20.52999 1.000 52.95158 154 ASN B C 1
ATOM 1217 O O . ASN B 2 21 ? -6.92127 2.65910 21.75438 1.000 53.23766 154 ASN B O 1
ATOM 1222 N N . ASN B 2 22 ? -6.35148 1.57280 19.86554 1.000 54.88477 155 ASN B N 1
ATOM 1223 C CA . ASN B 2 22 ? -6.29974 0.25704 20.49525 1.000 51.89667 155 ASN B CA 1
ATOM 1224 C C . ASN B 2 22 ? -5.10847 0.06458 21.42521 1.000 48.76839 155 ASN B C 1
ATOM 1225 O O . ASN B 2 22 ? -5.08215 -0.92624 22.16353 1.000 52.22735 155 ASN B O 1
ATOM 1230 N N . PHE B 2 23 ? -4.12186 0.96389 21.40963 1.000 45.39491 156 PHE B N 1
ATOM 1231 C CA . PHE B 2 23 ? -2.96127 0.83280 22.28326 1.000 46.02778 156 PHE B CA 1
ATOM 1232 C C . PHE B 2 23 ? -2.58881 2.13348 22.98755 1.000 42.62673 156 PHE B C 1
ATOM 1233 O O . PHE B 2 23 ? -1.48645 2.23002 23.53825 1.000 46.78956 156 PHE B O 1
ATOM 1241 N N . GLY B 2 24 ? -3.46034 3.13663 22.97639 1.000 34.50071 157 GLY B N 1
ATOM 1242 C CA . GLY B 2 24 ? -3.23080 4.30331 23.80602 1.000 46.62608 157 GLY B CA 1
ATOM 1243 C C . GLY B 2 24 ? -2.07098 5.19342 23.41216 1.000 46.15985 157 GLY B C 1
ATOM 1244 O O . GLY B 2 24 ? -1.63190 6.00723 24.22785 1.000 53.68641 157 GLY B O 1
ATOM 1245 N N . ALA B 2 25 ? -1.55265 5.07146 22.19196 1.000 40.59753 158 ALA B N 1
ATOM 1246 C CA . ALA B 2 25 ? -0.57228 6.04379 21.72916 1.000 45.17459 158 ALA B CA 1
ATOM 1247 C C . ALA B 2 25 ? -1.24069 7.41039 21.54101 1.000 40.50415 158 ALA B C 1
ATOM 1248 O O . ALA B 2 25 ? -2.46884 7.53524 21.53811 1.000 50.56130 158 ALA B O 1
ATOM 1250 N N . ILE B 2 26 ? -0.41835 8.44868 21.37962 1.000 37.84567 159 ILE B N 1
ATOM 1251 C CA . ILE B 2 26 ? -0.89313 9.82864 21.26790 1.000 32.63307 159 ILE B CA 1
ATOM 1252 C C . ILE B 2 26 ? -0.70991 10.30594 19.83300 1.000 27.99955 159 ILE B C 1
ATOM 1253 O O . ILE B 2 26 ? 0.40883 10.29476 19.30603 1.000 31.12814 159 ILE B O 1
ATOM 1258 N N . LEU B 2 27 ? -1.80048 10.75423 19.21599 1.000 33.95252 160 LEU B N 1
ATOM 1259 C CA . LEU B 2 27 ? -1.83279 11.06997 17.79515 1.000 32.16339 160 LEU B CA 1
ATOM 1260 C C . LEU B 2 27 ? -2.19612 12.53260 17.58360 1.000 35.41571 160 LEU B C 1
ATOM 1261 O O . LEU B 2 27 ? -2.93952 13.12153 18.37010 1.000 28.28429 160 LEU B O 1
ATOM 1266 N N . SER B 2 28 ? -1.64219 13.11244 16.51726 1.000 22.24309 161 SER B N 1
ATOM 1267 C CA . SER B 2 28 ? -1.99192 14.44509 16.04935 1.000 26.80724 161 SER B CA 1
ATOM 1268 C C . SER B 2 28 ? -2.13201 14.40545 14.53353 1.000 33.37627 161 SER B C 1
ATOM 1269 O O . SER B 2 28 ? -1.51345 13.57588 13.85826 1.000 28.61805 161 SER B O 1
ATOM 1272 N N . SER B 2 29 ? -2.93740 15.31310 13.99299 1.000 32.32329 162 SER B N 1
ATOM 1273 C CA . SER B 2 29 ? -3.10452 15.36012 12.54734 1.000 35.83840 162 SER B CA 1
ATOM 1274 C C . SER B 2 29 ? -3.39929 16.78665 12.11621 1.000 38.52969 162 SER B C 1
ATOM 1275 O O . SER B 2 29 ? -3.92367 17.58540 12.89383 1.000 29.41916 162 SER B O 1
ATOM 1278 N N . THR B 2 30 ? -3.05844 17.10020 10.86788 1.000 34.42087 163 THR B N 1
ATOM 1279 C CA . THR B 2 30 ? -3.34082 18.42881 10.32470 1.000 44.28004 163 THR B CA 1
ATOM 1280 C C . THR B 2 30 ? -4.81590 18.54524 9.96440 1.000 50.19606 163 THR B C 1
ATOM 1281 O O . THR B 2 30 ? -5.26979 19.58498 9.48740 1.000 47.89120 163 THR B O 1
#

Sequence (162 aa):
LIVAVASPVVVAAHSPEDEERAEKEAERLRRRFAEELRKKGFEVVELDEETDEELRRWLTKAIREATQAPTQEEFNQAVAEAIEKALERIEEIARRRHPDREVAAVLTVAVVHDGEVIATIFASPRLREALKKCNTATCATQRLANFLVHSSSNNFGAILSST

Foldseek 3Di:
DEEEEAQAQEEDQPDPVSSVVQSVVQVVVVVVVVVVVVVVVYHYHYDDPVLNVVLNVQLRVQLVVLVPDPDPVSSVVSSVVSVQVSQVVVQVVVCVVVVVDRYWYKYKYWYQDPNDIDIDIDTHPVVVVVVD/DPPDDCSVVVVVVVVQVCCCPVPVDDDDDD

Nearest PDB structures (foldseek):
  1ym3-assembly1_A-2  TM=3.459E-01  e=1.299E+00  Mycobacterium tuberculosis H37Rv
  5b5x-assembly1_A-2  TM=3.729E-01  e=2.417E+00  Chlamydomonas reinhardtii
  1ekj-assembly2_G  TM=2.831E-01  e=2.972E+00  Pisum sativum
  6psm-assembly2_E  TM=3.865E-01  e=8.360E+00  Pseudoalteromonas fuliginea
  6vpb-assembly1_A-2  TM=3.762E-01  e=7.803E+00  Gluconacetobacter diazotrophicus PA1 5

B-factor: mean 35.49, std 14.36, range [15.84, 112.53]

Secondary structure (DSSP, 8-state):
-EEEEPPPEEE--SSHHHHHHHHHHHHHHHHHHHHHHHHTT-EEEE--HHHHHHHHHHHHHHHHHHTTSSSHHHHHHHHHHHHHHHHHHHHHHHHHH-TTS-EEEEEEEEEEETTEEEEEEEE-HHHHHHH-/---SSSHHHHHHHHHHHHHHHHH--EEEE-

InterPro domains:
  IPR000443 Islet amyloid polypeptide [PR00818] (2-23)
  IPR000443 Islet amyloid polypeptide [PR00818] (28-44)
  IPR000443 Islet amyloid polypeptide [PR00818] (44-60)
  IPR000443 Islet amyloid polypeptide [PR00818] (60-75)
  IPR001693 Calcitonin peptide-like [SM00113] (32-74)
  IPR018360 Calcitonin, conserved site [PS00258] (35-49)
  IPR021116 Calcitonin/adrenomedullin [PF00214] (27-73)
  IPR021117 Calcitonin-like [PTHR10505] (26-75)

Solvent-accessible surface area: 8934 Å² total; per-residue (Å²): 43,3,0,0,5,0,32,7,0,9,13,45,30,160,41,109,123,37,82,99,89,0,52,100,20,0,55,125,7,31,166,126,17,7,73,72,2,132,156,109,65,33,83,22,26,129,25,73,134,123,30,23,56,101,15,87,137,117,0,22,115,18,4,140,103,8,12,99,18,88,60,41,137,89,0,18,102,38,1,40,82,10,6,40,106,5,3,78,152,3,14,67,55,4,103,194,182,37,112,118,99,131,3,0,0,0,0,0,0,0,0,12,23,119,45,80,0,25,0,0,4,22,19,0,39,124,0,97,105,42,67,191,142,17,120,108,97,73,21,39,10,73,56,1,5,57,3,0,62,49,4,26,108,104,156,60,20,82,55,13,68,78

Radius of gyration: 15.18 Å; Cα contacts (8 Å, |Δi|>4): 268; chains: 2; bounding box: 32×30×42 Å

GO terms:
  GO:0005576 extracellular region (C, IDA)
  GO:0150059 amylin receptor 1 signaling pathway (P, IDA)
  GO:0150060 amylin receptor 2 signaling pathway (P, IDA)
  GO:0150061 amylin receptor 3 signaling pathway (P, IDA)
  GO:0097647 amylin receptor signaling pathway (P, IDA)
  GO:0048018 receptor ligand activity (F, IDA)
  GO:0001540 amyloid-beta binding (F, TAS)
  GO:0043065 positive regulation of apoptotic process (P, TAS)
  GO:0050850 positive regulation of calcium-mediated signaling (P, IGI)
  GO:1905907 negative regulation of amyloid fibril formation (P, TAS)
  GO:0031333 negative regulation of protein-containing complex assembly (P, TAS)
  GO:0141163 positive regulation of cAMP/PKA signal transduction (P, IGI)
  GO:0005102 signaling receptor binding (F, IPI)
  GO:0005515 protein binding (F, IPI)
  GO:0005102 signaling receptor binding (F, TAS)
  GO:0006915 apoptotic process (P, TAS)
  GO:0007165 signal transduction (P, TAS)
  GO:0007267 cell-cell signaling (P, TAS)
  GO:0005576 extracellular region (C, TAS)
  GO:0042802 identical protein binding (F, IPI)

Organism: Homo sapiens (NCBI:txid9606)